Protein AF-A0A953ZB80-F1 (afdb_monomer_lite)

pLDDT: mean 90.55, std 8.75, range [49.88, 95.88]

Radius of gyration: 13.53 Å; chains: 1; bounding box: 26×17×48 Å

Secondary structure (DSSP, 8-state):
----HHHHHHHHHHHHHHHHHHHHHHHHTTPPPPHHHHHHHHHTT--HHHHHHHHHHHH-

Structure (mmCIF, N/CA/C/O backbone):
data_AF-A0A953ZB80-F1
#
_entry.id   AF-A0A953ZB80-F1
#
loop_
_atom_site.group_PDB
_atom_site.id
_atom_site.type_symbol
_atom_site.label_atom_id
_atom_site.label_alt_id
_atom_site.label_comp_id
_atom_site.label_asym_i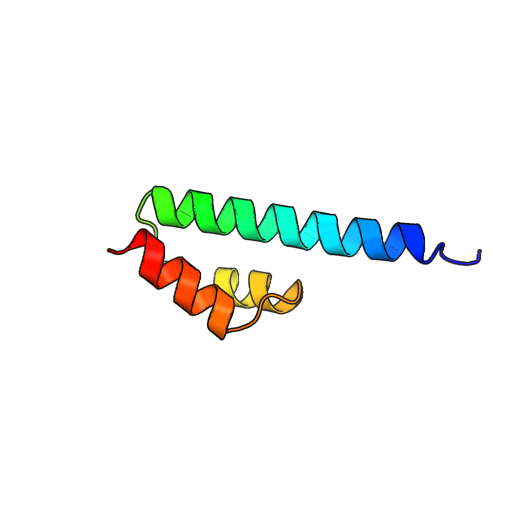d
_atom_site.label_entity_id
_atom_site.label_seq_id
_atom_site.pdbx_PDB_ins_code
_atom_site.Cartn_x
_atom_site.Cartn_y
_atom_site.Cartn_z
_atom_site.occupancy
_atom_site.B_iso_or_equiv
_atom_site.auth_seq_id
_atom_site.auth_comp_id
_atom_site.auth_asym_id
_atom_site.auth_atom_id
_atom_site.pdbx_PDB_model_num
ATOM 1 N N . MET A 1 1 ? 9.666 -1.110 -32.394 1.00 49.88 1 MET A N 1
ATOM 2 C CA . MET A 1 1 ? 9.777 -0.217 -31.217 1.00 49.88 1 MET A CA 1
ATOM 3 C C . MET A 1 1 ? 10.421 -0.998 -30.087 1.00 49.88 1 MET A C 1
ATOM 5 O O . MET A 1 1 ? 9.904 -2.054 -29.756 1.00 49.88 1 MET A O 1
ATOM 9 N N . LYS A 1 2 ? 11.554 -0.544 -29.538 1.00 59.09 2 LYS A N 1
ATOM 10 C CA . LYS A 1 2 ? 12.082 -1.102 -28.284 1.00 59.09 2 LYS A CA 1
ATOM 11 C C . LYS A 1 2 ? 11.398 -0.354 -27.148 1.00 59.09 2 LYS A C 1
ATOM 13 O O . LYS A 1 2 ? 11.469 0.870 -27.109 1.00 59.09 2 LYS A O 1
ATOM 18 N N . THR A 1 3 ? 10.684 -1.070 -26.293 1.00 64.88 3 THR A N 1
ATOM 19 C CA . THR A 1 3 ? 10.084 -0.488 -25.096 1.00 64.88 3 THR A CA 1
ATOM 20 C C . THR A 1 3 ? 11.207 0.013 -24.199 1.00 64.88 3 THR A C 1
ATOM 22 O O . THR A 1 3 ? 12.112 -0.749 -23.863 1.00 64.88 3 THR A O 1
ATOM 25 N N . ASP A 1 4 ? 11.184 1.297 -23.859 1.00 84.69 4 ASP A N 1
ATOM 26 C CA . ASP A 1 4 ? 12.182 1.889 -22.978 1.00 84.69 4 ASP A CA 1
ATOM 27 C C . ASP A 1 4 ? 11.969 1.343 -21.557 1.00 84.69 4 ASP A C 1
ATOM 29 O O . ASP A 1 4 ? 10.956 1.621 -20.910 1.00 84.69 4 ASP A O 1
ATOM 33 N N . THR A 1 5 ? 12.905 0.528 -21.068 1.00 83.25 5 THR A N 1
ATOM 34 C CA . THR A 1 5 ? 12.863 -0.065 -19.723 1.00 83.25 5 THR A CA 1
ATOM 35 C C . THR A 1 5 ? 12.665 0.997 -18.638 1.00 83.25 5 THR A C 1
ATOM 37 O O . THR A 1 5 ? 11.953 0.753 -17.662 1.00 83.25 5 THR A O 1
ATOM 40 N N . ALA A 1 6 ? 13.217 2.204 -18.813 1.00 85.94 6 ALA A N 1
ATOM 41 C CA . ALA A 1 6 ? 13.025 3.301 -17.868 1.00 85.94 6 ALA A CA 1
ATOM 42 C C . ALA A 1 6 ? 11.578 3.822 -17.864 1.00 85.94 6 ALA A C 1
ATOM 44 O O . ALA A 1 6 ? 11.091 4.307 -16.841 1.00 85.94 6 ALA A O 1
ATOM 45 N N . MET A 1 7 ? 10.870 3.734 -18.991 1.00 90.25 7 MET A N 1
ATOM 46 C CA . MET A 1 7 ? 9.445 4.061 -19.077 1.00 90.25 7 MET A CA 1
ATOM 47 C C . MET A 1 7 ? 8.595 3.014 -18.347 1.00 90.25 7 MET A C 1
ATOM 49 O O . MET A 1 7 ? 7.757 3.385 -17.529 1.00 90.25 7 MET A O 1
ATOM 53 N N . LEU A 1 8 ? 8.874 1.723 -18.554 1.00 88.00 8 LEU A N 1
ATOM 54 C CA . LEU A 1 8 ? 8.163 0.626 -17.882 1.00 88.00 8 LEU A CA 1
ATOM 55 C C . LEU A 1 8 ? 8.334 0.659 -16.359 1.00 88.00 8 LEU A C 1
ATOM 57 O O . LEU A 1 8 ? 7.374 0.460 -15.614 1.00 88.00 8 LEU A O 1
ATOM 61 N N . LEU A 1 9 ? 9.552 0.937 -15.883 1.00 89.81 9 LEU A N 1
ATOM 62 C CA . LEU A 1 9 ? 9.819 1.080 -14.453 1.00 89.81 9 LEU A CA 1
ATOM 63 C C . LEU A 1 9 ? 9.050 2.261 -13.865 1.00 89.81 9 LEU A C 1
ATOM 65 O O . LEU A 1 9 ? 8.376 2.097 -12.848 1.00 89.81 9 LEU A O 1
ATOM 69 N N . ARG A 1 10 ? 9.101 3.431 -14.516 1.00 91.06 10 ARG A N 1
ATOM 70 C CA . ARG A 1 10 ? 8.352 4.616 -14.073 1.00 91.06 10 ARG A CA 1
ATOM 71 C C . ARG A 1 10 ? 6.862 4.324 -13.970 1.00 91.06 10 ARG A C 1
ATOM 73 O O . ARG A 1 10 ? 6.277 4.581 -12.925 1.00 91.06 10 ARG A O 1
ATOM 80 N N . GLU A 1 11 ? 6.277 3.716 -14.995 1.00 90.94 11 GLU A N 1
ATOM 81 C CA . GLU A 1 11 ? 4.860 3.364 -15.000 1.00 90.94 11 GLU A CA 1
ATOM 82 C C . GLU A 1 11 ? 4.492 2.406 -13.857 1.00 90.94 11 GLU A C 1
ATOM 84 O O . GLU A 1 11 ? 3.513 2.640 -13.142 1.00 90.94 11 GLU A O 1
ATOM 89 N N . LYS A 1 12 ? 5.306 1.368 -13.621 1.00 90.38 12 LYS A N 1
ATOM 90 C CA . L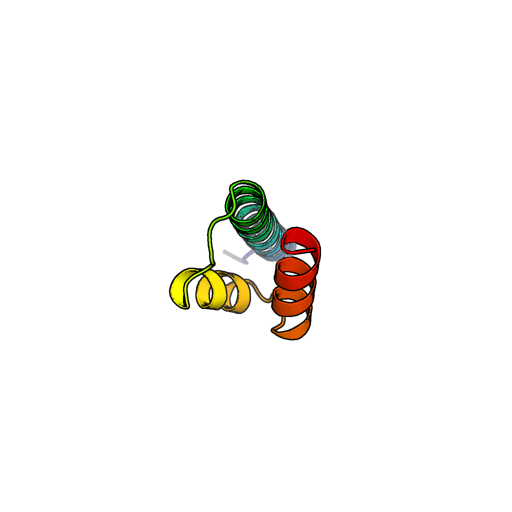YS A 1 12 ? 5.113 0.437 -12.500 1.00 90.38 12 LYS A CA 1
ATOM 91 C C . LYS A 1 12 ? 5.127 1.165 -11.153 1.00 90.38 12 LYS A C 1
ATOM 93 O O . LYS A 1 12 ? 4.234 0.950 -10.333 1.00 90.38 12 LYS A O 1
ATOM 98 N N . TYR A 1 13 ? 6.110 2.037 -10.925 1.00 93.50 13 TYR A N 1
ATOM 99 C CA . TYR A 1 13 ? 6.201 2.801 -9.680 1.00 93.50 13 TYR A CA 1
ATOM 100 C C . TYR A 1 13 ? 5.043 3.786 -9.520 1.00 93.50 13 TYR A C 1
ATOM 102 O O . TYR A 1 13 ? 4.477 3.869 -8.431 1.00 93.50 13 TYR A O 1
ATOM 110 N N . THR A 1 14 ? 4.636 4.478 -10.586 1.00 94.56 14 THR A N 1
ATOM 111 C CA . THR A 1 14 ? 3.476 5.377 -10.559 1.00 94.56 14 THR A CA 1
ATOM 112 C C . THR A 1 14 ? 2.210 4.626 -10.160 1.00 94.56 14 THR A C 1
ATOM 114 O O . THR A 1 14 ? 1.519 5.059 -9.239 1.00 94.56 14 THR A O 1
ATOM 117 N N . ARG A 1 15 ? 1.939 3.464 -10.770 1.00 93.62 15 ARG A N 1
ATOM 118 C CA . ARG A 1 15 ? 0.777 2.629 -10.420 1.00 93.62 15 ARG A CA 1
ATOM 119 C C . ARG A 1 15 ? 0.811 2.191 -8.954 1.00 93.62 15 ARG A C 1
ATOM 121 O O . ARG A 1 15 ? -0.198 2.324 -8.264 1.00 93.62 15 ARG A O 1
ATOM 128 N N . ARG A 1 16 ? 1.973 1.746 -8.457 1.00 95.19 16 ARG A N 1
ATOM 129 C CA . ARG A 1 16 ? 2.151 1.358 -7.047 1.00 95.19 16 ARG A CA 1
ATOM 130 C C . ARG A 1 16 ? 1.888 2.523 -6.090 1.00 95.19 16 ARG A C 1
ATOM 132 O O . ARG A 1 16 ? 1.154 2.357 -5.123 1.00 95.19 16 ARG A O 1
ATOM 139 N N . ILE A 1 17 ? 2.444 3.704 -6.368 1.00 94.81 17 ILE A N 1
ATOM 140 C CA . ILE A 1 17 ? 2.261 4.905 -5.535 1.00 94.81 17 ILE A CA 1
ATOM 141 C C . ILE A 1 17 ? 0.789 5.327 -5.499 1.00 94.81 17 ILE A C 1
ATOM 143 O O . ILE A 1 17 ? 0.263 5.635 -4.431 1.00 94.81 17 ILE A O 1
ATOM 147 N N . SER A 1 18 ? 0.114 5.339 -6.650 1.00 95.19 18 SER A N 1
ATOM 148 C CA . SER A 1 18 ? -1.301 5.707 -6.731 1.00 95.19 18 SER A CA 1
ATOM 149 C C . SER A 1 18 ? -2.203 4.726 -5.982 1.00 95.19 18 SER A C 1
ATOM 151 O O . SER A 1 18 ? -3.118 5.167 -5.287 1.00 95.19 18 SER A O 1
ATOM 153 N N . ALA A 1 19 ? -1.940 3.420 -6.091 1.00 94.75 19 ALA A N 1
ATOM 154 C CA . ALA A 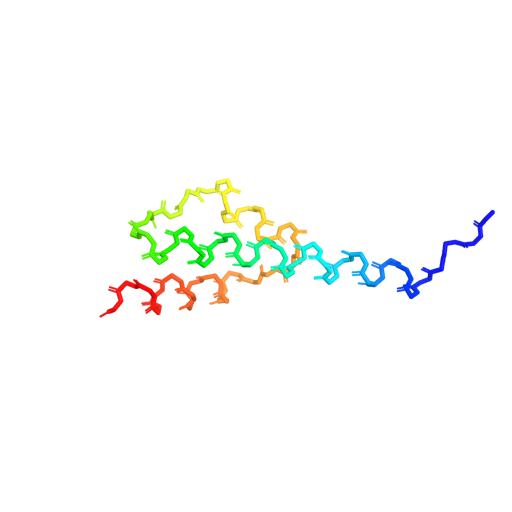1 19 ? -2.705 2.394 -5.386 1.00 94.75 19 ALA A CA 1
ATOM 155 C C . ALA A 1 19 ? -2.524 2.499 -3.865 1.00 94.75 19 ALA A C 1
ATOM 157 O O . ALA A 1 19 ? -3.512 2.552 -3.137 1.00 94.75 19 ALA A O 1
ATOM 158 N N . LEU A 1 20 ? -1.276 2.633 -3.395 1.00 95.12 20 LEU A N 1
ATOM 159 C CA . LEU A 1 20 ? -0.975 2.828 -1.974 1.00 95.12 20 LEU A CA 1
ATOM 160 C C . LEU A 1 20 ? -1.652 4.079 -1.415 1.00 95.12 20 LEU A C 1
ATOM 162 O O . LEU A 1 20 ? -2.273 4.000 -0.364 1.00 95.12 20 LEU A O 1
ATOM 166 N N . ARG A 1 21 ? -1.591 5.208 -2.134 1.00 95.19 21 ARG A 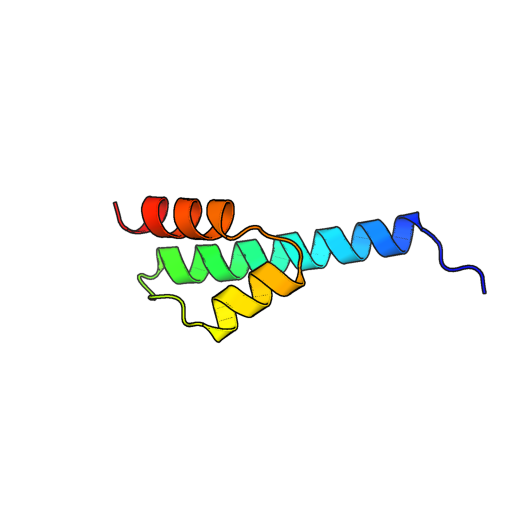N 1
ATOM 167 C CA . ARG A 1 21 ? -2.234 6.457 -1.703 1.00 95.19 21 ARG A CA 1
ATOM 168 C C . ARG A 1 21 ? -3.741 6.293 -1.538 1.00 95.19 21 ARG A C 1
ATOM 170 O O . ARG A 1 21 ? -4.281 6.644 -0.498 1.00 95.19 21 ARG A O 1
ATOM 177 N N . ARG A 1 22 ? -4.414 5.722 -2.542 1.00 93.94 22 ARG A N 1
ATOM 178 C CA . ARG A 1 22 ? -5.862 5.479 -2.475 1.00 93.94 22 ARG A CA 1
ATOM 179 C C . ARG A 1 22 ? -6.216 4.578 -1.291 1.00 93.94 22 ARG A C 1
ATOM 181 O O . ARG A 1 22 ? -7.160 4.873 -0.568 1.00 93.94 22 ARG A O 1
ATOM 188 N N . PHE A 1 23 ? -5.446 3.513 -1.090 1.00 95.50 23 PHE A N 1
ATOM 189 C CA . PHE A 1 23 ? -5.655 2.582 0.011 1.00 95.50 23 PHE A CA 1
ATOM 190 C C . PHE A 1 23 ? -5.489 3.258 1.377 1.00 95.50 23 PHE A C 1
ATOM 192 O O . PHE A 1 23 ? -6.354 3.123 2.239 1.00 95.50 23 PHE A O 1
ATOM 199 N N . THR A 1 24 ? -4.427 4.045 1.571 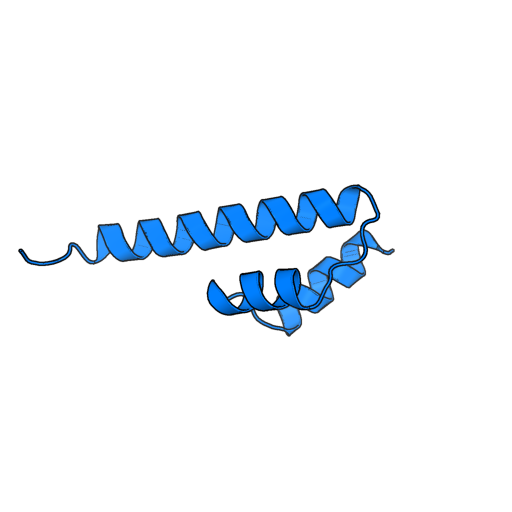1.00 94.50 24 THR A N 1
ATOM 200 C CA . THR A 1 24 ? -4.217 4.784 2.824 1.00 94.50 24 THR A CA 1
ATOM 201 C C . THR A 1 24 ? -5.279 5.856 3.052 1.00 94.50 24 THR A C 1
ATOM 203 O O . THR A 1 24 ? -5.733 6.010 4.180 1.00 94.50 24 THR A O 1
ATOM 206 N N . ASP A 1 25 ? -5.731 6.549 2.002 1.00 94.94 25 ASP A N 1
ATOM 207 C CA . ASP A 1 25 ? -6.810 7.542 2.103 1.00 94.94 25 ASP A CA 1
ATOM 208 C C . ASP A 1 25 ? -8.133 6.885 2.538 1.00 94.94 25 ASP A C 1
ATOM 210 O O . ASP A 1 25 ? -8.910 7.479 3.289 1.00 94.94 25 ASP A O 1
ATOM 214 N N . ASN A 1 26 ? -8.405 5.659 2.075 1.00 93.62 26 ASN A N 1
ATOM 215 C CA . ASN A 1 26 ? -9.576 4.886 2.492 1.00 93.62 26 ASN A CA 1
ATOM 216 C C . ASN A 1 26 ? -9.454 4.437 3.954 1.00 93.62 26 ASN A C 1
ATOM 218 O O . ASN A 1 26 ? -10.386 4.640 4.734 1.00 93.62 26 ASN A O 1
ATOM 222 N N . LEU A 1 27 ? -8.290 3.921 4.356 1.00 94.50 27 LEU A N 1
ATOM 223 C CA . LEU A 1 27 ? -8.024 3.560 5.750 1.00 94.50 27 LEU A CA 1
ATOM 224 C C . LEU A 1 27 ? -8.180 4.753 6.705 1.00 94.50 27 LEU A C 1
ATOM 226 O O . LEU A 1 27 ? -8.814 4.619 7.747 1.00 94.50 27 LEU A O 1
ATOM 230 N N . GLN A 1 28 ? -7.679 5.936 6.335 1.00 93.44 28 GLN A N 1
ATOM 231 C CA . GLN A 1 28 ? -7.813 7.167 7.131 1.00 93.44 28 GLN A CA 1
ATOM 232 C C . GLN A 1 28 ? -9.263 7.593 7.364 1.00 93.44 28 GLN A C 1
ATOM 234 O O . GLN A 1 28 ? -9.574 8.207 8.381 1.00 93.44 28 GLN A O 1
ATOM 239 N N . LYS A 1 29 ? -10.159 7.274 6.428 1.00 94.00 29 LYS A N 1
ATOM 240 C CA . LYS A 1 29 ? -11.598 7.540 6.555 1.00 94.00 29 LYS A CA 1
ATOM 241 C C . LYS A 1 29 ? -12.326 6.471 7.379 1.00 94.00 29 LYS A C 1
ATOM 243 O O . LYS A 1 29 ? -13.540 6.558 7.534 1.00 94.00 29 LYS A O 1
ATOM 248 N N . GLY A 1 30 ? -11.608 5.468 7.889 1.00 91.62 30 GLY A N 1
ATOM 249 C CA . GLY A 1 30 ? -12.161 4.362 8.667 1.00 91.62 30 GLY A CA 1
ATOM 250 C C . GLY A 1 30 ? -12.753 3.234 7.821 1.00 91.62 30 GLY A C 1
ATOM 251 O O . GLY A 1 30 ? -13.437 2.369 8.369 1.00 91.62 30 GLY A O 1
ATOM 252 N N . TYR A 1 31 ? -12.513 3.213 6.504 1.00 92.75 31 TYR A N 1
ATOM 253 C CA . TYR A 1 31 ? -12.975 2.106 5.670 1.00 92.75 31 TYR A CA 1
ATOM 254 C C . TYR A 1 31 ? -12.196 0.827 5.982 1.00 92.75 31 TYR A C 1
ATOM 256 O O . TYR A 1 31 ? -10.977 0.829 6.170 1.00 92.75 31 TYR A O 1
ATOM 264 N N . VAL A 1 32 ? -12.920 -0.289 6.019 1.00 90.44 32 VAL A N 1
ATOM 265 C CA . VAL A 1 32 ? -12.338 -1.627 6.087 1.00 90.44 32 VAL A CA 1
ATOM 266 C C . VAL A 1 32 ? -12.059 -2.073 4.655 1.00 90.44 32 VAL A C 1
ATOM 268 O O . VAL A 1 32 ? -13.024 -2.184 3.901 1.00 90.44 32 VAL A O 1
ATOM 271 N N . PRO A 1 33 ? -10.791 -2.321 4.278 1.00 91.25 33 PRO A N 1
ATOM 272 C CA . PRO A 1 33 ? -10.490 -2.733 2.920 1.00 91.25 33 PRO A CA 1
ATOM 273 C C . PRO A 1 33 ? -11.133 -4.073 2.601 1.00 91.25 33 PRO A C 1
ATOM 275 O O . PRO A 1 33 ? -11.099 -4.987 3.433 1.00 91.25 33 PRO A O 1
ATOM 278 N N . ASP A 1 34 ? -11.689 -4.182 1.401 1.00 92.81 34 ASP A N 1
ATOM 279 C CA . ASP A 1 34 ? -12.181 -5.449 0.878 1.00 92.81 34 ASP A CA 1
ATOM 280 C C . ASP A 1 34 ? -11.075 -6.240 0.154 1.00 92.81 34 ASP A C 1
ATOM 282 O O . ASP A 1 34 ? -9.955 -5.766 -0.063 1.00 92.81 34 ASP A O 1
ATOM 286 N N . GLU A 1 35 ? -11.384 -7.484 -0.216 1.00 92.44 35 GLU A N 1
ATOM 287 C CA . GLU A 1 35 ? -10.431 -8.365 -0.901 1.00 92.44 35 GLU A CA 1
ATOM 288 C C . GLU A 1 35 ? -10.016 -7.819 -2.278 1.00 92.44 35 GLU A C 1
ATOM 290 O O . GLU A 1 35 ? -8.895 -8.056 -2.723 1.00 92.44 35 GLU A O 1
ATOM 295 N N . ALA A 1 36 ? -10.881 -7.057 -2.955 1.00 92.50 36 ALA A N 1
ATOM 296 C CA . ALA A 1 36 ? -10.574 -6.496 -4.267 1.00 92.50 36 ALA A CA 1
ATOM 297 C C . ALA A 1 36 ? -9.541 -5.363 -4.161 1.00 92.50 36 ALA A C 1
ATOM 299 O O . ALA A 1 36 ? -8.628 -5.269 -4.986 1.00 92.50 36 ALA A O 1
ATOM 300 N N . GLU A 1 37 ? -9.637 -4.527 -3.127 1.00 91.81 37 GLU A N 1
ATOM 301 C CA . GLU A 1 37 ? -8.633 -3.512 -2.816 1.00 91.81 37 GLU A CA 1
ATOM 302 C C . GLU A 1 37 ? -7.291 -4.147 -2.440 1.00 91.81 37 GLU A C 1
ATOM 304 O O . GLU A 1 37 ? -6.248 -3.720 -2.947 1.00 91.81 37 GLU A O 1
ATOM 309 N N . VAL A 1 38 ? -7.307 -5.201 -1.620 1.00 94.00 38 VAL A N 1
ATOM 310 C CA . VAL A 1 38 ? -6.104 -5.970 -1.257 1.00 94.00 38 VAL A CA 1
ATOM 311 C C . VAL A 1 38 ? -5.458 -6.599 -2.498 1.00 94.00 38 VAL A C 1
ATOM 313 O O . VAL A 1 38 ? -4.251 -6.448 -2.711 1.00 94.00 38 VAL A O 1
ATOM 316 N N . GLU A 1 39 ? -6.249 -7.221 -3.375 1.00 94.12 39 GLU A N 1
ATOM 317 C CA . GLU A 1 39 ? -5.763 -7.801 -4.631 1.00 94.12 39 GLU A CA 1
ATOM 318 C C . GLU A 1 39 ? -5.162 -6.735 -5.555 1.00 94.12 39 GLU A C 1
ATOM 320 O O . GLU A 1 39 ? -4.126 -6.957 -6.185 1.00 94.12 39 GLU A O 1
ATOM 325 N N . SER A 1 40 ? -5.744 -5.532 -5.584 1.00 92.44 40 SER A N 1
ATOM 326 C CA . SER A 1 40 ? -5.212 -4.421 -6.378 1.00 92.44 40 SER A CA 1
ATOM 327 C C . SER A 1 40 ? -3.809 -3.986 -5.929 1.00 92.44 40 SER A C 1
ATOM 329 O O . SER A 1 40 ? -2.977 -3.626 -6.766 1.00 92.44 40 SER A O 1
ATOM 331 N N . LEU A 1 41 ? -3.511 -4.070 -4.625 1.00 95.69 41 LEU A N 1
ATOM 332 C CA . LEU A 1 41 ? -2.184 -3.801 -4.070 1.00 95.69 41 LEU A CA 1
ATOM 333 C C . LEU A 1 41 ? -1.193 -4.924 -4.394 1.00 95.69 41 LEU A C 1
ATOM 335 O O . LEU A 1 41 ? -0.056 -4.641 -4.792 1.00 95.69 41 LEU A O 1
ATOM 339 N N . ARG A 1 42 ? -1.630 -6.187 -4.301 1.00 95.44 42 ARG A N 1
ATOM 340 C CA . ARG A 1 42 ? -0.830 -7.348 -4.725 1.00 95.44 42 ARG A CA 1
ATOM 341 C C . ARG A 1 42 ? -0.444 -7.255 -6.200 1.00 95.44 42 ARG A C 1
ATOM 343 O O . ARG A 1 42 ? 0.728 -7.429 -6.540 1.00 95.44 42 ARG A O 1
ATOM 350 N N . ALA A 1 43 ? -1.387 -6.878 -7.064 1.00 94.31 43 ALA A N 1
ATOM 351 C CA . ALA A 1 43 ? -1.172 -6.733 -8.504 1.00 94.31 43 ALA A CA 1
ATOM 352 C C . ALA A 1 43 ? -0.094 -5.691 -8.864 1.00 94.31 43 ALA A C 1
ATOM 354 O O . ALA A 1 43 ? 0.579 -5.814 -9.890 1.00 94.31 43 ALA A O 1
ATOM 355 N N . VAL A 1 44 ? 0.115 -4.676 -8.017 1.00 94.38 44 VAL A N 1
ATOM 356 C CA . VAL A 1 44 ? 1.179 -3.667 -8.191 1.00 94.38 44 VAL A CA 1
ATOM 357 C C . VAL A 1 44 ? 2.448 -3.971 -7.382 1.00 94.38 44 VAL A C 1
ATOM 359 O O . VAL A 1 44 ? 3.370 -3.151 -7.336 1.00 94.38 44 VAL A O 1
ATOM 362 N N . GLY A 1 45 ? 2.536 -5.167 -6.796 1.00 94.44 45 GLY A N 1
ATOM 363 C CA . GLY A 1 45 ? 3.725 -5.682 -6.120 1.00 94.44 45 GLY A CA 1
ATOM 364 C C . GLY A 1 45 ? 3.899 -5.200 -4.682 1.00 94.44 45 GLY A C 1
ATOM 365 O O . GLY A 1 45 ? 5.033 -5.111 -4.217 1.00 94.44 45 GLY A O 1
ATOM 366 N N . VAL A 1 46 ? 2.816 -4.846 -3.991 1.00 95.25 46 VAL A N 1
ATOM 367 C CA . VAL A 1 46 ? 2.834 -4.660 -2.533 1.00 95.25 46 VAL A CA 1
ATOM 368 C C . VAL A 1 46 ? 2.644 -6.025 -1.879 1.00 95.25 46 VAL A C 1
ATOM 370 O O . VAL A 1 46 ? 1.765 -6.792 -2.267 1.00 95.25 46 VAL A O 1
ATOM 373 N N . SER A 1 47 ? 3.488 -6.347 -0.906 1.00 95.88 47 SER A N 1
ATOM 374 C CA . SER A 1 47 ? 3.435 -7.631 -0.211 1.00 95.88 47 SER A CA 1
ATOM 375 C C . SER A 1 47 ? 2.319 -7.684 0.832 1.00 95.88 47 SER A C 1
ATOM 377 O O . SER A 1 47 ? 1.961 -6.683 1.448 1.00 95.88 47 SER A O 1
ATOM 379 N N . GLU A 1 48 ? 1.845 -8.893 1.123 1.00 94.81 48 GLU A N 1
ATOM 380 C CA . GLU A 1 48 ? 0.908 -9.172 2.218 1.00 94.81 48 GLU A CA 1
ATOM 381 C C . GLU A 1 48 ? 1.352 -8.594 3.571 1.00 94.81 48 GLU A C 1
ATOM 383 O O . GLU A 1 48 ? 0.537 -8.123 4.364 1.00 94.81 48 GLU A O 1
ATOM 388 N N . GLN A 1 49 ? 2.657 -8.616 3.853 1.00 95.88 49 GLN A N 1
ATOM 389 C CA . GLN A 1 49 ? 3.197 -8.070 5.094 1.00 95.88 49 GLN A CA 1
ATOM 390 C C . GLN A 1 49 ? 3.088 -6.541 5.140 1.00 95.88 49 GLN A C 1
ATOM 392 O O . GLN A 1 49 ? 2.696 -6.002 6.174 1.00 95.88 49 GLN A O 1
ATOM 397 N N . GLU A 1 50 ? 3.386 -5.852 4.034 1.00 95.06 50 GLU A N 1
ATOM 398 C CA . GLU A 1 50 ? 3.207 -4.398 3.919 1.00 95.06 50 GLU A CA 1
ATOM 399 C C . GLU A 1 50 ? 1.731 -4.009 4.062 1.00 95.06 50 GLU A C 1
ATOM 401 O O . GLU A 1 50 ? 1.416 -3.079 4.801 1.00 95.06 50 GLU A O 1
ATOM 406 N N . ILE A 1 51 ? 0.818 -4.748 3.418 1.00 94.69 51 ILE A N 1
ATOM 407 C CA . ILE A 1 51 ? -0.629 -4.496 3.508 1.00 94.69 51 ILE A CA 1
ATOM 408 C C . ILE A 1 51 ? -1.101 -4.635 4.959 1.00 94.69 51 ILE A C 1
ATOM 410 O O . ILE A 1 51 ? -1.745 -3.729 5.488 1.00 94.69 51 ILE A O 1
ATOM 414 N N . ARG A 1 52 ? -0.736 -5.729 5.641 1.00 94.25 52 ARG A N 1
ATOM 415 C CA . ARG A 1 52 ? -1.098 -5.941 7.053 1.00 94.25 52 ARG A CA 1
ATOM 416 C C . ARG A 1 52 ? -0.539 -4.858 7.973 1.00 94.25 52 ARG A C 1
ATOM 418 O O . ARG A 1 52 ? -1.254 -4.411 8.866 1.00 94.25 52 ARG A O 1
ATOM 425 N N . ALA A 1 53 ? 0.705 -4.429 7.757 1.00 94.19 53 ALA A N 1
ATOM 426 C CA . ALA A 1 53 ? 1.317 -3.357 8.539 1.00 94.19 53 ALA A CA 1
ATOM 427 C C . ALA A 1 53 ? 0.571 -2.024 8.360 1.00 94.19 53 ALA A C 1
ATOM 429 O O . ALA A 1 53 ? 0.283 -1.355 9.350 1.00 94.19 53 ALA A O 1
ATOM 430 N N . LEU A 1 54 ? 0.191 -1.681 7.123 1.00 92.94 54 LEU A N 1
ATOM 431 C CA . LEU A 1 54 ? -0.611 -0.489 6.834 1.00 92.94 54 LEU A CA 1
ATOM 432 C C . LEU A 1 54 ? -1.974 -0.556 7.528 1.00 92.94 54 LEU A C 1
ATOM 434 O O . LEU A 1 54 ? -2.349 0.370 8.238 1.00 92.94 54 LEU A O 1
ATOM 438 N N . VAL A 1 55 ? -2.703 -1.665 7.389 1.00 93.00 55 VAL A N 1
ATOM 439 C CA . VAL A 1 55 ? -4.018 -1.822 8.034 1.00 93.00 55 VAL A CA 1
ATOM 440 C C . VAL A 1 55 ? -3.913 -1.711 9.558 1.00 93.00 55 VAL A C 1
ATOM 442 O O . VAL A 1 55 ? -4.748 -1.053 10.174 1.00 93.00 55 VAL A O 1
ATOM 445 N N . ALA A 1 56 ? -2.894 -2.321 10.169 1.00 92.06 56 ALA A N 1
ATOM 446 C CA . ALA A 1 56 ? -2.672 -2.240 11.611 1.00 92.06 56 ALA A CA 1
ATOM 447 C C . ALA A 1 56 ? -2.371 -0.804 12.0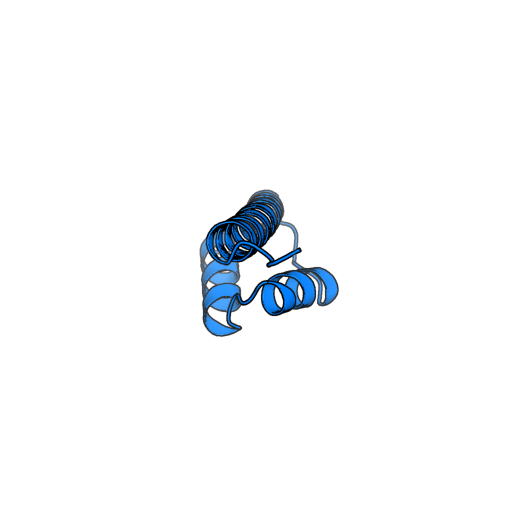74 1.00 92.06 56 ALA A C 1
ATOM 449 O O . ALA A 1 56 ? -2.908 -0.369 13.089 1.00 92.06 56 ALA A O 1
ATOM 450 N N . GLN A 1 57 ? -1.568 -0.055 11.313 1.00 92.06 57 GLN A N 1
ATOM 451 C CA . GLN A 1 57 ? -1.193 1.322 11.640 1.00 92.06 57 GLN A CA 1
ATOM 452 C C . GLN A 1 57 ? -2.398 2.272 11.704 1.00 92.06 57 GLN A C 1
ATOM 454 O O . GLN A 1 57 ? -2.438 3.129 12.578 1.00 92.06 57 GLN A O 1
ATOM 459 N N . TYR A 1 58 ? -3.367 2.138 10.795 1.00 89.12 58 TYR A N 1
ATOM 460 C CA . TYR A 1 58 ? -4.532 3.034 10.722 1.00 89.12 58 TYR A CA 1
ATOM 461 C C . TYR A 1 58 ? -5.724 2.593 11.588 1.00 89.12 58 TYR A C 1
ATOM 463 O O . TYR A 1 58 ? -6.740 3.282 11.621 1.00 89.12 58 TYR A O 1
ATOM 471 N N . ARG A 1 59 ? -5.624 1.442 12.264 1.00 80.31 59 ARG A N 1
ATOM 472 C CA . ARG A 1 59 ? -6.646 0.934 13.198 1.00 80.31 59 ARG A CA 1
ATOM 473 C C . ARG A 1 59 ? -6.247 1.048 14.673 1.00 80.31 59 ARG A C 1
ATOM 475 O O . ARG A 1 59 ? -7.071 0.719 15.524 1.00 80.31 59 ARG A O 1
ATOM 482 N N . SER A 1 60 ? -5.004 1.445 14.954 1.00 68.75 60 SER A N 1
ATOM 483 C CA . SER A 1 60 ? -4.524 1.779 16.300 1.00 68.75 60 SER A CA 1
ATOM 484 C C . SER A 1 60 ? -4.885 3.208 16.677 1.00 68.75 60 SER A C 1
ATOM 486 O O . SER A 1 60 ? -4.919 3.442 17.904 1.00 68.75 60 SER A O 1
#

Sequence (60 aa):
MKTDTAMLLREKYTRRISALRRFTDNLQKGYVPDEAEVESLRAVGVSEQEIRALVAQYRS

Foldseek 3Di:
DDPDPVVVVVVLVVQLVVLVVVVLVCLLVVHDDDPVSVVSNVVSPDDPVNVVVSNVVSVD